Protein AF-X0QH64-F1 (afdb_monomer)

Structure (mmCIF, N/CA/C/O backbone):
data_AF-X0QH64-F1
#
_entry.id   AF-X0QH64-F1
#
loop_
_atom_site.group_PDB
_atom_site.id
_atom_site.type_symbol
_atom_site.label_atom_id
_atom_site.label_alt_id
_atom_site.label_comp_id
_atom_site.label_asym_id
_atom_site.label_entity_id
_atom_site.label_seq_id
_atom_site.pdbx_PDB_ins_code
_atom_site.Cartn_x
_atom_site.Cartn_y
_atom_site.Cartn_z
_atom_site.occupancy
_atom_site.B_iso_or_equiv
_atom_site.auth_seq_id
_atom_site.auth_comp_id
_atom_site.auth_asym_id
_atom_site.auth_atom_id
_atom_site.pdbx_PDB_model_num
ATOM 1 N N . MET A 1 1 ? -10.188 -1.367 6.036 1.00 96.38 1 MET A N 1
ATOM 2 C CA . MET A 1 1 ? -9.405 -0.887 4.879 1.00 96.38 1 MET A CA 1
ATOM 3 C C . MET A 1 1 ? -9.244 0.611 5.002 1.00 96.38 1 MET A C 1
ATOM 5 O O . MET A 1 1 ? -10.195 1.262 5.412 1.00 96.38 1 MET A O 1
ATOM 9 N N . PHE A 1 2 ? -8.067 1.129 4.673 1.00 96.62 2 PHE A N 1
ATOM 10 C CA . PHE A 1 2 ? -7.744 2.552 4.708 1.00 96.62 2 PHE A CA 1
ATOM 11 C C . PHE A 1 2 ? -7.210 3.011 3.348 1.00 96.62 2 PHE A C 1
ATOM 13 O O . PHE A 1 2 ? -6.339 2.348 2.789 1.00 96.62 2 PHE A O 1
ATOM 20 N N . ASP A 1 3 ? -7.682 4.151 2.854 1.00 94.94 3 ASP A N 1
ATOM 21 C CA . ASP A 1 3 ? -7.086 4.889 1.739 1.00 94.94 3 ASP A CA 1
ATOM 22 C C . ASP A 1 3 ? -7.105 6.397 2.036 1.00 94.94 3 ASP A C 1
ATOM 24 O O . ASP A 1 3 ? -7.969 6.887 2.765 1.00 94.94 3 ASP A O 1
ATOM 28 N N . SER A 1 4 ? -6.190 7.157 1.429 1.00 89.12 4 SER A N 1
ATOM 29 C CA . SER A 1 4 ? -6.174 8.625 1.544 1.00 89.12 4 SER A CA 1
ATOM 30 C C . SER A 1 4 ? -7.338 9.301 0.807 1.00 89.12 4 SER A C 1
ATOM 32 O O . SER A 1 4 ? -7.452 10.517 0.811 1.00 89.12 4 SER A O 1
ATOM 34 N N . GLY A 1 5 ? -8.162 8.532 0.096 1.00 89.56 5 GLY A N 1
ATOM 35 C CA . GLY A 1 5 ? -9.317 9.006 -0.647 1.00 89.56 5 GLY A CA 1
ATOM 36 C C . GLY A 1 5 ? -10.194 7.833 -1.083 1.00 89.56 5 GLY A C 1
ATOM 37 O O . GLY A 1 5 ? -10.452 6.906 -0.312 1.00 89.56 5 GLY A O 1
ATOM 38 N N . VAL A 1 6 ? -10.668 7.881 -2.329 1.00 88.50 6 VAL A N 1
ATOM 39 C CA . VAL A 1 6 ? -11.566 6.861 -2.903 1.00 88.50 6 VAL A CA 1
ATOM 40 C C . VAL A 1 6 ? -10.869 5.897 -3.871 1.00 88.50 6 VAL A C 1
ATOM 42 O O . VAL A 1 6 ? -11.496 4.956 -4.352 1.00 88.50 6 VAL A O 1
ATOM 45 N N . GLY A 1 7 ? -9.576 6.090 -4.159 1.00 84.88 7 GLY A N 1
ATOM 46 C CA . GLY A 1 7 ? -8.832 5.263 -5.120 1.00 84.88 7 GLY A CA 1
ATOM 47 C C . GLY A 1 7 ? -8.702 3.801 -4.676 1.00 84.88 7 GLY A C 1
ATOM 48 O O . GLY A 1 7 ? -8.728 2.881 -5.501 1.00 84.88 7 GLY A O 1
ATOM 49 N N . GLY A 1 8 ? -8.664 3.578 -3.361 1.00 89.19 8 GLY A N 1
ATOM 50 C CA . GLY A 1 8 ? -8.645 2.259 -2.734 1.00 89.19 8 GLY A CA 1
ATOM 51 C C . GLY A 1 8 ? -9.924 1.433 -2.922 1.00 89.19 8 GLY A C 1
ATOM 52 O O . GLY A 1 8 ? -9.915 0.242 -2.605 1.00 89.19 8 GLY A O 1
ATOM 53 N N . LEU A 1 9 ? -11.004 1.996 -3.485 1.00 93.44 9 LEU A N 1
ATOM 54 C CA . LEU A 1 9 ? -12.210 1.227 -3.820 1.00 93.44 9 LEU A CA 1
ATOM 55 C C . LEU A 1 9 ? -11.925 0.118 -4.840 1.00 93.44 9 LEU A C 1
ATOM 57 O O . LEU A 1 9 ? -12.530 -0.946 -4.765 1.00 93.44 9 LEU A O 1
ATOM 61 N N . SER A 1 10 ? -10.963 0.319 -5.744 1.00 92.25 10 SER A N 1
ATOM 62 C CA . SER A 1 10 ? -10.515 -0.726 -6.677 1.00 92.25 10 SER A CA 1
ATOM 63 C C . SER A 1 10 ? -9.960 -1.960 -5.946 1.00 92.25 10 SER A C 1
ATOM 65 O O . SER A 1 10 ? -10.311 -3.094 -6.275 1.00 92.25 10 SER A O 1
ATOM 67 N N . VAL A 1 11 ? -9.159 -1.741 -4.897 1.00 94.25 11 VAL A N 1
ATOM 68 C CA . VAL A 1 11 ? -8.629 -2.802 -4.026 1.00 94.25 11 VAL A CA 1
ATOM 69 C C . VAL A 1 11 ? -9.763 -3.474 -3.256 1.00 94.25 11 VAL A C 1
ATOM 71 O O . VAL A 1 11 ? -9.791 -4.698 -3.155 1.00 94.25 11 VAL A O 1
ATOM 74 N N . TYR A 1 12 ? -10.719 -2.692 -2.742 1.00 95.25 12 TYR A N 1
ATOM 75 C CA . TYR A 1 12 ? -11.894 -3.232 -2.055 1.00 95.25 12 TYR A CA 1
ATOM 76 C C . TYR A 1 12 ? -12.709 -4.153 -2.967 1.00 95.25 12 TYR A C 1
ATOM 78 O O . TYR A 1 12 ? -13.007 -5.271 -2.561 1.00 95.25 12 TYR A O 1
ATOM 86 N N . LEU A 1 13 ? -13.020 -3.726 -4.195 1.00 95.81 13 LEU A N 1
ATOM 87 C CA . LEU A 1 13 ? -13.791 -4.529 -5.147 1.00 95.81 13 LEU A CA 1
ATOM 88 C C . LEU A 1 13 ? -13.113 -5.873 -5.429 1.00 95.81 13 LEU A C 1
ATOM 90 O O . LEU A 1 13 ? -13.778 -6.906 -5.434 1.00 95.81 13 LEU A O 1
ATOM 94 N N . HIS A 1 14 ? -11.789 -5.876 -5.603 1.00 95.06 14 HIS A N 1
ATOM 95 C CA . HIS A 1 14 ? -11.041 -7.114 -5.802 1.00 95.06 14 HIS A CA 1
ATOM 96 C C . HIS A 1 14 ? -11.080 -8.016 -4.560 1.00 95.06 14 HIS A C 1
ATOM 98 O O . HIS A 1 14 ? -11.329 -9.215 -4.672 1.00 95.06 14 HIS A O 1
ATOM 104 N N . LEU A 1 15 ? -10.893 -7.450 -3.363 1.00 95.75 15 LEU A N 1
ATOM 105 C CA . LEU A 1 15 ? -10.972 -8.214 -2.118 1.00 95.75 15 LEU A CA 1
ATOM 106 C C . LEU A 1 15 ? -12.370 -8.786 -1.886 1.00 95.75 15 LEU A C 1
ATOM 108 O O . LEU A 1 15 ? -12.471 -9.951 -1.528 1.00 95.75 15 LEU A O 1
ATOM 112 N N . ALA A 1 16 ? -13.427 -8.010 -2.122 1.00 96.50 16 ALA A N 1
ATOM 113 C CA . ALA A 1 16 ? -14.809 -8.449 -1.944 1.00 96.50 16 ALA A CA 1
ATOM 114 C C . ALA A 1 16 ? -15.178 -9.605 -2.889 1.00 96.50 16 ALA A C 1
ATOM 116 O O . ALA A 1 16 ? -15.974 -10.464 -2.525 1.00 96.50 16 ALA A O 1
ATOM 117 N N . GLN A 1 17 ? -14.577 -9.665 -4.082 1.00 97.38 17 GLN A N 1
ATOM 118 C CA . GLN A 1 17 ? -14.729 -10.807 -4.988 1.00 97.38 17 GLN A CA 1
ATOM 119 C C . GLN A 1 17 ? -14.006 -12.061 -4.477 1.00 97.38 17 GLN A C 1
ATOM 121 O O . GLN A 1 17 ? -14.533 -13.162 -4.602 1.00 97.38 17 GLN A O 1
ATOM 126 N N . GLN A 1 18 ? -12.801 -11.908 -3.920 1.00 97.25 18 GLN A N 1
ATOM 127 C CA . GLN A 1 18 ? -11.985 -13.035 -3.447 1.00 97.25 18 GLN A CA 1
ATOM 128 C C . GLN A 1 18 ? -12.398 -13.538 -2.053 1.00 97.25 18 GLN A C 1
ATOM 130 O O . GLN A 1 18 ? -12.210 -14.709 -1.739 1.00 97.25 18 GLN A O 1
ATOM 135 N N . LEU A 1 19 ? -12.954 -12.662 -1.214 1.00 97.00 19 LEU A N 1
ATOM 136 C CA . LEU A 1 19 ? -13.344 -12.926 0.173 1.00 97.00 19 LEU A CA 1
ATOM 137 C C . LEU A 1 19 ? -14.790 -12.445 0.428 1.00 97.00 19 LEU A C 1
ATOM 139 O O . LEU A 1 19 ? -15.022 -11.567 1.263 1.00 97.00 19 LEU A O 1
ATOM 143 N N . PRO A 1 20 ? -15.788 -13.012 -0.273 1.00 97.06 20 PRO A N 1
ATOM 144 C CA . PRO A 1 20 ? -17.162 -12.497 -0.279 1.00 97.06 20 PRO A CA 1
ATOM 145 C C . PRO A 1 20 ? -17.886 -12.613 1.067 1.00 97.06 20 PRO A C 1
ATOM 147 O O . PRO A 1 20 ? -18.893 -11.947 1.287 1.00 97.06 20 PRO A O 1
ATOM 150 N N . THR A 1 21 ? -17.396 -13.458 1.974 1.00 97.44 21 THR A N 1
ATOM 151 C CA . THR A 1 21 ? -17.989 -13.675 3.301 1.00 97.44 21 THR A CA 1
ATOM 152 C C . THR A 1 21 ? -17.439 -12.733 4.372 1.00 97.44 21 THR A C 1
ATOM 154 O O . THR A 1 21 ? -17.893 -12.775 5.513 1.00 97.44 21 THR A O 1
ATOM 157 N N . GLU A 1 22 ? -16.437 -11.913 4.050 1.00 97.62 22 GLU A N 1
ATOM 158 C CA . GLU A 1 22 ? -15.836 -10.987 5.006 1.00 97.62 22 GLU A CA 1
ATOM 159 C C . GLU A 1 22 ? -16.644 -9.693 5.135 1.00 97.62 22 GLU A C 1
ATOM 161 O O . GLU A 1 22 ? -17.197 -9.162 4.172 1.00 97.62 22 GLU A O 1
ATOM 166 N N . ARG A 1 23 ? -16.670 -9.136 6.349 1.00 97.06 23 ARG A N 1
ATOM 167 C CA . ARG A 1 23 ? -17.239 -7.808 6.598 1.00 97.06 23 ARG A CA 1
ATOM 168 C C . ARG A 1 23 ? -16.160 -6.749 6.412 1.00 97.06 23 ARG A C 1
ATOM 170 O O . ARG A 1 23 ? -15.124 -6.789 7.075 1.00 97.06 23 ARG A O 1
ATOM 177 N N . TYR A 1 24 ? -16.446 -5.749 5.587 1.00 97.25 24 TYR A N 1
ATOM 178 C CA . TYR A 1 24 ? -15.519 -4.658 5.307 1.00 97.25 24 TYR A CA 1
ATOM 179 C C . TYR A 1 24 ? -15.921 -3.380 6.035 1.00 97.25 24 TYR A C 1
ATOM 181 O O . TYR A 1 24 ? -17.074 -2.962 6.005 1.00 97.25 24 TYR A O 1
ATOM 189 N N . VAL A 1 25 ? -14.932 -2.735 6.647 1.00 97.56 25 VAL A N 1
ATOM 190 C CA . VAL A 1 25 ? -15.012 -1.346 7.110 1.00 97.56 25 VAL A CA 1
ATOM 191 C C . VAL A 1 25 ? -14.021 -0.549 6.273 1.00 97.56 25 VAL A C 1
ATOM 193 O O . VAL A 1 25 ? -12.844 -0.919 6.211 1.00 97.56 25 VAL A O 1
ATOM 196 N N . TYR A 1 26 ? -14.477 0.508 5.606 1.00 96.56 26 TYR A N 1
ATOM 197 C CA . TYR A 1 26 ? -13.638 1.354 4.756 1.00 96.56 26 TYR A CA 1
ATOM 198 C 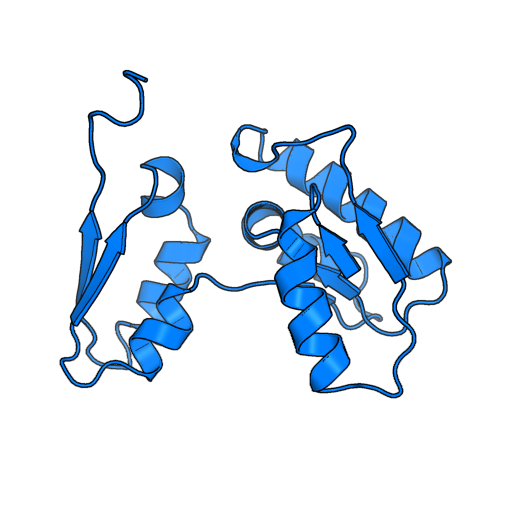C . TYR A 1 26 ? -13.496 2.743 5.377 1.00 96.56 26 TYR A C 1
ATOM 200 O O . TYR A 1 26 ? -14.492 3.394 5.674 1.00 96.56 26 TYR A O 1
ATOM 208 N N . TYR A 1 27 ? -12.256 3.188 5.557 1.00 96.62 27 TYR A N 1
ATOM 209 C CA . TYR A 1 27 ? -11.909 4.535 5.989 1.00 96.62 27 TYR A CA 1
ATOM 210 C C . TYR A 1 27 ? -11.271 5.278 4.814 1.00 96.62 27 TYR A C 1
ATOM 212 O O . TYR A 1 27 ? -10.214 4.869 4.328 1.00 96.62 27 TYR A O 1
ATOM 220 N N . ALA A 1 28 ? -11.908 6.364 4.382 1.00 95.19 28 ALA A N 1
ATOM 221 C CA . ALA A 1 28 ? -11.409 7.268 3.353 1.00 95.19 28 ALA A CA 1
ATOM 222 C C . ALA A 1 28 ? -11.008 8.596 4.006 1.00 95.19 28 ALA A C 1
ATOM 224 O O . ALA A 1 28 ? -11.886 9.305 4.497 1.00 95.19 28 ALA A O 1
ATOM 225 N N . ASP A 1 29 ? -9.723 8.964 4.002 1.00 92.62 29 ASP A N 1
ATOM 226 C CA . ASP A 1 29 ? -9.301 10.276 4.526 1.00 92.62 29 ASP A CA 1
ATOM 227 C C . ASP A 1 29 ? -9.446 11.400 3.489 1.00 92.62 29 ASP A C 1
ATOM 229 O O . ASP A 1 29 ? -8.485 12.058 3.087 1.00 92.62 29 ASP A O 1
ATOM 233 N N . THR A 1 30 ? -10.674 11.631 3.030 1.00 89.94 30 THR A N 1
ATOM 234 C CA . THR A 1 30 ? -10.944 12.641 1.997 1.00 89.94 30 THR A CA 1
ATOM 235 C C . THR A 1 30 ? -10.646 14.069 2.458 1.00 89.94 30 THR A C 1
ATOM 237 O O . THR A 1 30 ? -10.480 14.944 1.615 1.00 89.94 30 THR A O 1
ATOM 240 N N . LEU A 1 31 ? -10.554 14.313 3.772 1.00 89.94 31 LEU A N 1
ATOM 241 C CA . LEU A 1 31 ? -10.198 15.613 4.352 1.00 89.94 31 LEU A CA 1
ATOM 242 C C . LEU A 1 31 ? -8.731 15.982 4.102 1.00 89.94 31 LEU A C 1
ATOM 244 O O . LEU A 1 31 ? -8.404 17.164 4.040 1.00 89.94 31 LEU A O 1
ATOM 248 N N . ASN A 1 32 ? -7.853 14.987 3.947 1.00 86.69 32 ASN A N 1
ATOM 249 C CA . ASN A 1 32 ? -6.411 15.199 3.834 1.00 86.69 32 ASN A CA 1
ATOM 250 C C . ASN A 1 32 ? -5.830 14.820 2.460 1.00 86.69 32 ASN A C 1
ATOM 252 O O . ASN A 1 32 ? -4.609 14.862 2.276 1.00 86.69 32 ASN A O 1
ATOM 256 N N . VAL A 1 33 ? -6.666 14.485 1.476 1.00 84.06 33 VAL A N 1
ATOM 257 C CA . VAL A 1 33 ? -6.224 14.171 0.108 1.00 84.06 33 VAL A CA 1
ATOM 258 C C . VAL A 1 33 ? -5.601 15.408 -0.581 1.00 84.06 33 VAL A C 1
ATOM 260 O O . VAL A 1 33 ? -6.077 16.522 -0.362 1.00 84.06 33 VAL A O 1
ATOM 263 N N . PRO A 1 34 ? -4.578 15.258 -1.447 1.00 82.12 34 PRO A N 1
ATOM 264 C CA . PRO A 1 34 ? -3.804 14.053 -1.739 1.00 82.12 34 PRO A CA 1
ATOM 265 C C . PRO A 1 34 ? -2.620 13.855 -0.785 1.00 82.12 34 PRO A C 1
ATOM 267 O O . PRO A 1 34 ? -1.893 14.788 -0.457 1.00 82.12 34 PRO A O 1
ATOM 270 N N . TYR A 1 35 ? -2.345 12.600 -0.421 1.00 82.56 35 TYR A N 1
ATOM 271 C CA . TYR A 1 35 ? -1.171 12.267 0.397 1.00 82.56 35 TYR A CA 1
ATOM 272 C C . TYR A 1 35 ? 0.150 12.396 -0.361 1.00 82.56 35 TYR A C 1
ATOM 274 O O . TYR A 1 35 ? 1.176 12.649 0.254 1.00 82.56 35 TYR A O 1
ATOM 282 N N . GLY A 1 36 ? 0.151 12.240 -1.688 1.00 72.94 36 GLY A N 1
ATOM 283 C CA . GLY A 1 36 ? 1.383 12.198 -2.485 1.00 72.94 36 GLY A CA 1
ATOM 284 C C . GLY A 1 36 ? 2.269 13.448 -2.401 1.00 72.94 36 GLY A C 1
ATOM 285 O O . GLY A 1 36 ? 3.456 13.347 -2.690 1.00 72.94 36 GLY A O 1
ATOM 286 N N . ASN A 1 37 ? 1.713 14.590 -1.983 1.00 75.38 37 ASN A N 1
ATOM 287 C CA . ASN A 1 37 ? 2.427 15.866 -1.869 1.00 75.38 37 ASN A CA 1
ATOM 288 C C . ASN A 1 37 ? 2.737 16.260 -0.414 1.00 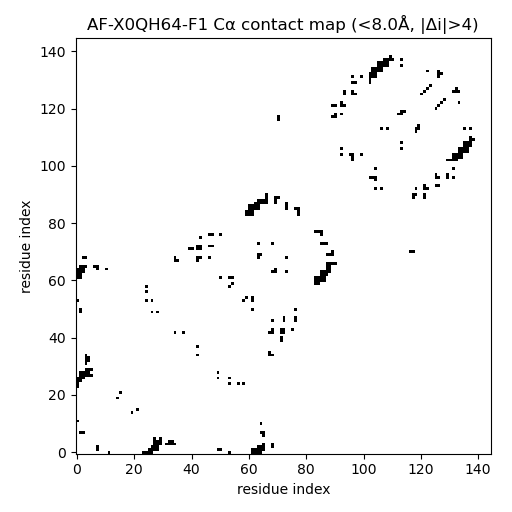75.38 37 ASN A C 1
ATOM 290 O O . ASN A 1 37 ? 3.225 17.363 -0.176 1.00 75.38 37 ASN A O 1
ATOM 294 N N . ARG A 1 38 ? 2.410 15.401 0.559 1.00 84.25 38 ARG A N 1
ATOM 295 C CA . ARG A 1 38 ? 2.620 15.667 1.987 1.00 84.25 38 ARG A CA 1
ATOM 296 C C . ARG A 1 38 ? 3.998 15.204 2.444 1.00 84.25 38 ARG A C 1
ATOM 298 O O . ARG A 1 38 ? 4.622 14.351 1.813 1.00 84.25 38 ARG A O 1
ATOM 305 N N . ASP A 1 39 ? 4.446 15.759 3.566 1.00 88.56 39 ASP A N 1
ATOM 306 C CA . ASP A 1 39 ? 5.645 15.273 4.239 1.00 88.56 39 ASP A CA 1
ATOM 307 C C . ASP A 1 39 ? 5.444 13.838 4.751 1.00 88.56 39 ASP A C 1
ATOM 309 O O . ASP A 1 39 ? 4.352 13.451 5.176 1.00 88.56 39 ASP A O 1
ATOM 313 N N . SER A 1 40 ? 6.519 13.051 4.728 1.00 86.75 40 SER A N 1
ATOM 314 C CA . SER A 1 40 ? 6.497 11.653 5.161 1.00 86.75 40 SER A CA 1
ATOM 315 C C . SER A 1 40 ? 6.006 11.462 6.604 1.00 86.75 40 SER A C 1
ATOM 317 O O . SER A 1 40 ? 5.251 10.522 6.855 1.00 86.75 40 SER A O 1
ATOM 319 N N . GLY A 1 41 ? 6.348 12.364 7.533 1.00 90.81 41 GLY A N 1
ATOM 320 C CA . GLY A 1 41 ? 5.898 12.297 8.925 1.00 90.81 41 GLY A CA 1
ATOM 321 C C . GLY A 1 41 ? 4.411 12.620 9.093 1.00 90.81 41 GLY A C 1
ATOM 322 O O . GLY A 1 41 ? 3.732 12.023 9.933 1.00 90.81 41 GLY A O 1
ATOM 323 N N . ASP A 1 42 ? 3.873 13.511 8.256 1.00 92.75 42 ASP A N 1
ATOM 324 C CA . ASP A 1 42 ? 2.437 13.807 8.223 1.00 92.75 42 ASP A CA 1
ATOM 325 C C . ASP A 1 42 ? 1.646 12.609 7.671 1.00 92.75 42 ASP A C 1
ATOM 327 O O . ASP A 1 42 ? 0.674 12.159 8.280 1.00 92.75 42 ASP A O 1
ATOM 331 N N . ILE A 1 43 ? 2.127 12.002 6.577 1.00 92.62 43 ILE A N 1
ATOM 332 C CA . ILE A 1 43 ? 1.554 10.764 6.024 1.00 92.62 43 ILE A CA 1
ATOM 333 C C . ILE A 1 43 ? 1.558 9.647 7.073 1.00 92.62 43 ILE A C 1
ATOM 335 O O . ILE A 1 43 ? 0.549 8.951 7.224 1.00 92.62 43 ILE A O 1
ATOM 339 N N . GLU A 1 44 ? 2.665 9.469 7.799 1.00 94.81 44 GLU A N 1
ATOM 340 C CA . GLU A 1 44 ? 2.768 8.480 8.873 1.00 94.81 44 GLU A CA 1
ATOM 341 C C . GLU A 1 44 ? 1.738 8.748 9.975 1.00 94.81 44 GLU A C 1
ATOM 343 O O . GLU A 1 44 ? 0.940 7.866 10.298 1.00 94.81 44 GLU A O 1
ATOM 348 N N . THR A 1 45 ? 1.677 9.981 10.479 1.00 97.00 45 THR A N 1
ATOM 349 C CA . THR A 1 45 ? 0.746 10.385 11.541 1.00 97.00 45 THR A CA 1
ATOM 350 C C . THR A 1 45 ? -0.710 10.137 11.149 1.00 97.00 45 THR A C 1
ATOM 352 O O . THR A 1 45 ? -1.472 9.538 11.913 1.00 97.00 45 THR A O 1
ATOM 355 N N . LEU A 1 46 ? -1.115 10.577 9.956 1.00 96.75 46 LEU A N 1
ATOM 356 C CA . LEU A 1 46 ? -2.482 10.392 9.475 1.00 96.75 46 LEU A CA 1
ATOM 357 C C . LEU A 1 46 ? -2.805 8.908 9.253 1.00 96.75 46 LEU A C 1
ATOM 359 O O . LEU A 1 46 ? -3.890 8.443 9.607 1.00 96.75 46 LEU A O 1
ATOM 363 N N . THR A 1 47 ? -1.850 8.137 8.728 1.00 96.56 47 THR A N 1
ATOM 364 C CA . THR A 1 47 ? -2.023 6.691 8.535 1.00 96.56 47 THR A CA 1
ATOM 365 C C . THR A 1 47 ? -2.203 5.970 9.869 1.00 96.56 47 THR A C 1
ATOM 367 O O . THR A 1 47 ? -3.108 5.147 9.996 1.00 96.56 47 THR A O 1
ATOM 370 N N . LEU A 1 48 ? -1.401 6.294 10.887 1.00 97.94 48 LEU A N 1
ATOM 371 C CA . LEU A 1 48 ? -1.517 5.684 12.213 1.00 97.94 48 LEU A CA 1
ATOM 372 C C . LEU A 1 48 ? -2.858 6.006 12.884 1.00 97.94 48 LEU A C 1
ATOM 374 O O . LEU A 1 48 ? -3.443 5.115 13.499 1.00 97.94 48 LEU A O 1
ATOM 378 N N . LYS A 1 49 ? -3.393 7.221 12.703 1.00 97.88 49 LYS A N 1
ATOM 379 C CA . LYS A 1 49 ? -4.750 7.578 13.161 1.00 97.88 49 LYS A CA 1
ATOM 380 C C . LYS A 1 49 ? -5.824 6.713 12.496 1.00 97.88 49 LYS A C 1
ATOM 382 O O . LYS A 1 49 ? -6.728 6.224 13.172 1.00 97.88 49 LYS A O 1
ATOM 387 N N . ALA A 1 50 ? -5.720 6.484 11.186 1.00 97.44 50 ALA A N 1
ATOM 388 C CA . ALA A 1 50 ? -6.663 5.628 10.467 1.00 97.44 50 ALA A CA 1
ATOM 389 C C . ALA A 1 50 ? -6.558 4.153 10.899 1.00 97.44 50 ALA A C 1
ATOM 391 O O . ALA A 1 50 ? -7.579 3.483 11.078 1.00 97.44 50 ALA A O 1
ATOM 392 N N . VAL A 1 51 ? -5.336 3.650 11.115 1.00 98.06 51 VAL A N 1
ATOM 393 C CA . VAL A 1 51 ? -5.079 2.299 11.647 1.00 98.06 51 VAL A CA 1
ATOM 394 C C . VAL A 1 51 ? -5.680 2.145 13.044 1.00 98.06 51 VAL A C 1
ATOM 396 O O . VAL A 1 51 ? -6.397 1.175 13.289 1.00 98.06 51 VAL A O 1
ATOM 399 N N . GLU A 1 52 ? -5.461 3.115 13.935 1.00 97.94 52 GLU A N 1
ATOM 400 C CA . GLU A 1 52 ? -6.039 3.121 15.281 1.00 97.94 52 GLU A CA 1
ATOM 401 C C . GLU A 1 52 ? -7.570 3.081 15.231 1.00 97.94 52 GLU A C 1
ATOM 403 O O . GLU A 1 52 ? -8.207 2.289 15.929 1.00 97.94 52 GLU A O 1
ATOM 408 N N .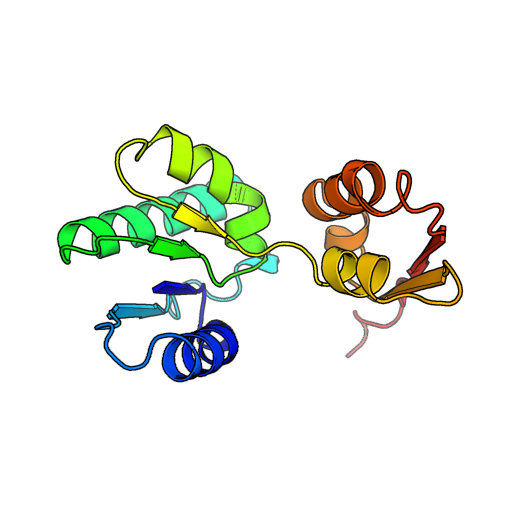 TRP A 1 53 ? -8.173 3.915 14.380 1.00 98.00 53 TRP A N 1
ATOM 409 C CA . TRP A 1 53 ? -9.621 3.965 14.227 1.00 98.00 53 TRP A CA 1
ATOM 410 C C . TRP A 1 53 ? -10.178 2.621 13.745 1.00 98.00 53 TRP A C 1
ATOM 412 O O . TRP A 1 53 ? -11.116 2.100 14.345 1.00 98.00 53 TRP A O 1
ATOM 422 N N . LEU A 1 54 ? -9.571 2.015 12.718 1.00 98.19 54 LEU A N 1
ATOM 423 C CA . LEU A 1 54 ? -9.978 0.705 12.196 1.00 98.19 54 LEU A CA 1
ATOM 424 C C . LEU A 1 54 ? -9.819 -0.411 13.231 1.00 98.19 54 LEU A C 1
ATOM 426 O O . LEU A 1 54 ? -10.689 -1.279 13.333 1.00 98.19 54 LEU A O 1
ATOM 430 N N . HIS A 1 55 ? -8.746 -0.378 14.020 1.00 97.25 55 HIS A N 1
ATOM 431 C CA . HIS A 1 55 ? -8.564 -1.301 15.134 1.00 97.25 55 HIS A CA 1
ATOM 432 C C . HIS A 1 55 ? -9.701 -1.165 16.158 1.00 97.25 55 HIS A C 1
ATOM 434 O O . HIS A 1 55 ? -10.310 -2.169 16.524 1.00 97.25 55 HIS A O 1
ATOM 440 N N . LYS A 1 56 ? -10.070 0.067 16.540 1.00 97.56 56 LYS A N 1
ATOM 441 C CA . LYS A 1 56 ? -11.203 0.335 17.448 1.00 97.56 56 LYS A CA 1
ATOM 442 C C . LYS A 1 56 ? -12.556 -0.124 16.888 1.00 97.56 56 LYS A C 1
ATOM 444 O O . LYS A 1 56 ? -13.444 -0.443 17.668 1.00 97.56 56 LYS A O 1
ATOM 449 N N . GLN A 1 57 ? -12.712 -0.228 15.564 1.00 98.00 57 GLN A N 1
ATOM 450 C CA . GLN A 1 57 ? -13.898 -0.836 14.932 1.00 98.00 57 GLN A CA 1
ATOM 451 C C . GLN A 1 57 ? -13.920 -2.380 14.994 1.00 98.00 57 GLN A C 1
ATOM 453 O O . GLN A 1 57 ? -14.830 -3.012 14.447 1.00 98.00 57 GLN A O 1
ATOM 458 N N . GLY A 1 58 ? -12.917 -3.006 15.620 1.00 96.88 58 GLY A N 1
ATOM 459 C CA . GLY A 1 58 ? -12.808 -4.459 15.750 1.00 96.88 58 GLY A CA 1
ATOM 460 C C . GLY A 1 58 ? -12.334 -5.154 14.473 1.00 96.88 58 GLY A C 1
ATOM 461 O O . GLY A 1 58 ? -12.719 -6.294 14.210 1.00 96.88 58 GLY A O 1
ATOM 462 N N . CYS A 1 59 ? -11.541 -4.479 13.633 1.00 97.81 59 CYS A N 1
ATOM 463 C CA . CYS A 1 59 ? -10.990 -5.102 12.430 1.00 97.81 59 CYS A CA 1
ATOM 464 C C . CYS A 1 59 ? -9.943 -6.164 12.798 1.00 97.81 59 CYS A C 1
ATOM 466 O O . CYS A 1 59 ? -8.903 -5.841 13.365 1.00 97.81 59 CYS A O 1
ATOM 468 N N . LYS A 1 60 ? -10.178 -7.418 12.391 1.00 97.00 60 LYS A N 1
ATOM 469 C CA . LYS A 1 60 ? -9.216 -8.525 12.564 1.00 97.00 60 LYS A CA 1
ATOM 470 C C . LYS A 1 60 ? -7.971 -8.418 11.670 1.00 97.00 60 LYS A C 1
ATOM 472 O O . LYS A 1 60 ? -6.983 -9.099 11.913 1.00 97.00 60 LYS A O 1
ATOM 477 N N . LEU A 1 61 ? -8.044 -7.611 10.610 1.00 97.81 61 LEU A N 1
ATOM 478 C CA . LEU A 1 61 ? -6.972 -7.348 9.650 1.00 97.81 61 LEU A CA 1
ATOM 479 C C . LEU A 1 61 ? -7.158 -5.944 9.071 1.00 97.81 61 LEU A C 1
ATOM 481 O O . LEU A 1 61 ? -8.286 -5.515 8.807 1.00 97.81 61 LEU A O 1
ATOM 485 N N . ILE A 1 62 ? -6.054 -5.238 8.839 1.00 98.38 62 ILE A N 1
ATOM 486 C CA . ILE A 1 62 ? -6.063 -3.888 8.273 1.00 98.38 62 ILE A CA 1
ATOM 487 C C . ILE A 1 62 ? -5.305 -3.893 6.943 1.00 98.38 62 ILE A C 1
ATOM 489 O O . ILE A 1 62 ? -4.143 -4.282 6.869 1.00 98.38 62 ILE A O 1
ATOM 493 N N . VAL A 1 63 ? -5.975 -3.429 5.887 1.00 97.94 63 VAL A N 1
ATOM 494 C CA . VAL A 1 63 ? -5.359 -3.177 4.576 1.00 97.94 63 VAL A CA 1
ATOM 495 C C . VAL A 1 63 ? -5.165 -1.676 4.398 1.00 97.94 63 VAL A C 1
ATOM 497 O O . VAL A 1 63 ? -6.151 -0.935 4.432 1.00 97.94 63 VAL A O 1
ATOM 500 N N . ILE A 1 64 ? -3.923 -1.248 4.183 1.00 96.88 64 ILE A N 1
ATOM 501 C CA . ILE A 1 64 ? -3.547 0.094 3.733 1.00 96.88 64 ILE A CA 1
ATOM 502 C C . ILE A 1 64 ? -3.542 0.064 2.198 1.00 96.88 64 ILE A C 1
ATOM 504 O O . ILE A 1 64 ? -2.619 -0.454 1.577 1.00 96.88 64 ILE A O 1
ATOM 508 N N . ALA A 1 65 ? -4.606 0.583 1.587 1.00 95.06 65 ALA A N 1
ATOM 509 C CA . ALA A 1 65 ? -4.841 0.596 0.142 1.00 95.06 65 ALA A CA 1
ATOM 510 C C . ALA A 1 65 ? -4.305 1.862 -0.561 1.00 95.06 65 ALA A C 1
ATOM 512 O O . ALA A 1 65 ? -4.434 1.986 -1.775 1.00 95.06 65 ALA A O 1
ATOM 513 N N . CYS A 1 66 ? -3.675 2.781 0.175 1.00 90.69 66 CYS A N 1
ATOM 514 C CA . CYS A 1 66 ? -2.971 3.931 -0.391 1.00 90.69 66 CYS A CA 1
ATOM 515 C C . CYS A 1 66 ? -1.493 3.587 -0.626 1.00 90.69 66 CYS A C 1
ATOM 517 O O . CYS A 1 66 ? -0.799 3.148 0.297 1.00 90.69 66 CYS A O 1
ATOM 519 N N . ASN A 1 67 ? -0.979 3.834 -1.835 1.00 87.25 67 ASN A N 1
ATOM 520 C CA . ASN A 1 67 ? 0.434 3.608 -2.162 1.00 87.25 67 ASN A CA 1
ATOM 521 C C . ASN A 1 67 ? 1.374 4.483 -1.319 1.00 87.25 67 ASN A C 1
ATOM 523 O O . ASN A 1 67 ? 2.353 3.973 -0.784 1.00 87.25 67 ASN A O 1
ATOM 527 N N . SER A 1 68 ? 1.070 5.777 -1.158 1.00 86.19 68 SER A N 1
ATOM 528 C CA . SER A 1 68 ? 1.888 6.691 -0.347 1.00 86.19 68 SER A CA 1
ATOM 529 C C . SER A 1 68 ? 1.890 6.284 1.127 1.00 86.19 68 SER A C 1
ATOM 531 O O . SER A 1 68 ? 2.953 6.188 1.729 1.00 86.19 68 SER A O 1
ATOM 533 N N . ALA A 1 69 ? 0.727 5.958 1.697 1.00 91.31 69 ALA A N 1
ATOM 534 C CA . ALA A 1 69 ? 0.655 5.463 3.072 1.00 91.31 69 ALA A CA 1
ATOM 535 C C . ALA A 1 69 ? 1.418 4.141 3.249 1.00 91.31 69 ALA A C 1
ATOM 537 O O . ALA A 1 69 ? 2.135 3.963 4.228 1.00 91.31 69 ALA A O 1
ATOM 538 N N . SER A 1 70 ? 1.320 3.226 2.278 1.00 91.25 70 SER A N 1
ATOM 539 C CA . SER A 1 70 ? 2.074 1.968 2.313 1.00 91.25 70 SER A CA 1
ATOM 540 C C . SER A 1 70 ? 3.584 2.206 2.238 1.00 91.25 70 SER A C 1
ATOM 542 O O . SER A 1 70 ? 4.335 1.530 2.931 1.00 91.25 70 SER A O 1
ATOM 544 N N . ALA A 1 71 ? 4.025 3.181 1.439 1.00 85.69 71 ALA A N 1
ATOM 545 C CA . ALA A 1 71 ? 5.436 3.521 1.281 1.00 85.69 71 ALA A CA 1
ATOM 546 C C . ALA A 1 71 ? 6.059 4.134 2.537 1.00 85.69 71 ALA A C 1
ATOM 548 O O . ALA A 1 71 ? 7.208 3.834 2.841 1.00 85.69 71 ALA A O 1
ATOM 549 N N . TYR A 1 72 ? 5.322 5.000 3.236 1.00 88.56 72 TYR A N 1
ATOM 550 C CA . TYR A 1 72 ? 5.888 5.805 4.321 1.00 88.56 72 TYR A CA 1
ATOM 551 C C . TYR A 1 72 ? 5.506 5.331 5.723 1.00 88.56 72 TYR A C 1
ATOM 553 O O . TYR A 1 72 ? 6.222 5.643 6.662 1.00 88.56 72 TYR A O 1
ATOM 561 N N . ALA A 1 73 ? 4.415 4.577 5.885 1.00 93.12 73 ALA A N 1
ATOM 562 C CA . ALA A 1 73 ? 3.852 4.299 7.207 1.00 93.12 73 ALA A CA 1
ATOM 563 C C . ALA A 1 73 ? 3.638 2.811 7.519 1.00 93.12 73 ALA A C 1
ATOM 565 O O . ALA A 1 73 ? 3.350 2.477 8.667 1.00 93.12 73 ALA A O 1
ATOM 566 N N . LEU A 1 74 ? 3.756 1.899 6.542 1.00 93.69 74 LEU A N 1
ATOM 567 C CA . LEU A 1 74 ? 3.432 0.478 6.743 1.00 93.69 74 LEU A CA 1
ATOM 568 C C . LEU A 1 74 ? 4.283 -0.174 7.840 1.00 93.69 74 LEU A C 1
ATOM 570 O O . LEU A 1 74 ? 3.744 -0.858 8.712 1.00 93.69 74 LEU A O 1
ATOM 574 N N . ASP A 1 75 ? 5.598 0.040 7.811 1.00 93.31 75 ASP A N 1
ATOM 575 C CA . ASP A 1 75 ? 6.511 -0.579 8.776 1.00 93.31 75 ASP A CA 1
ATOM 576 C C . ASP A 1 75 ? 6.337 0.007 10.177 1.00 93.31 75 ASP A C 1
ATOM 578 O O . ASP A 1 75 ? 6.352 -0.727 11.167 1.00 93.31 75 ASP A O 1
ATOM 582 N N . THR A 1 76 ? 6.096 1.315 10.286 1.00 96.12 76 THR A N 1
ATOM 583 C CA . THR A 1 76 ? 5.749 1.940 11.567 1.00 96.12 76 THR A CA 1
ATOM 584 C C . THR A 1 76 ? 4.412 1.421 12.089 1.00 96.12 76 THR A C 1
ATOM 586 O O . THR A 1 76 ? 4.339 1.012 13.245 1.00 96.12 76 THR A O 1
ATOM 589 N N . ALA A 1 77 ? 3.383 1.314 11.245 1.00 97.31 77 ALA A N 1
ATOM 590 C CA . ALA A 1 77 ? 2.087 0.765 11.638 1.00 97.31 77 ALA A CA 1
ATOM 591 C C . ALA A 1 77 ? 2.207 -0.676 12.162 1.00 97.31 77 ALA A C 1
ATOM 593 O O . ALA A 1 77 ? 1.634 -0.998 13.201 1.00 97.31 77 ALA A O 1
ATOM 594 N N . ARG A 1 78 ? 3.011 -1.525 11.509 1.00 97.62 78 ARG A N 1
ATOM 595 C CA . ARG A 1 78 ? 3.295 -2.893 11.976 1.00 97.62 78 ARG A CA 1
ATOM 596 C C . ARG A 1 78 ? 4.017 -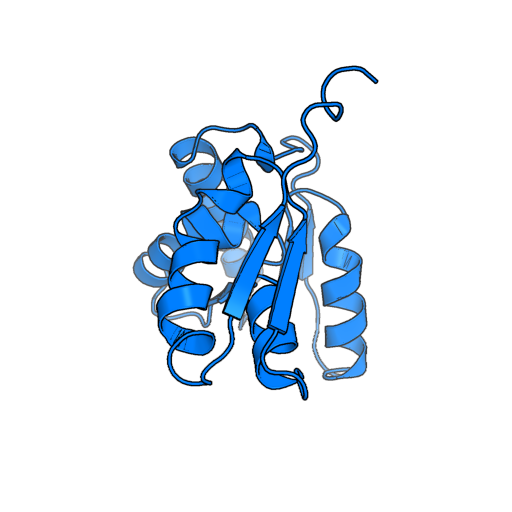2.928 13.319 1.00 97.62 78 ARG A C 1
ATOM 598 O O . ARG A 1 78 ? 3.688 -3.765 14.152 1.00 97.62 78 ARG A O 1
ATOM 605 N N . ARG A 1 79 ? 4.976 -2.024 13.546 1.00 97.56 79 ARG A N 1
ATOM 606 C CA . ARG A 1 79 ? 5.682 -1.911 14.834 1.00 97.56 79 ARG A CA 1
ATOM 607 C C . ARG A 1 79 ? 4.766 -1.427 15.957 1.00 97.56 79 ARG A C 1
ATOM 609 O O . ARG A 1 79 ? 4.871 -1.933 17.068 1.00 97.56 79 ARG A O 1
ATOM 616 N N . CYS A 1 80 ? 3.875 -0.476 15.679 1.00 97.50 80 CYS A N 1
ATOM 617 C CA . CYS A 1 80 ? 2.934 0.060 16.666 1.00 97.50 80 CYS A CA 1
ATOM 618 C C . CYS A 1 80 ? 1.790 -0.912 16.996 1.00 97.50 80 CYS A C 1
ATOM 620 O O . CYS A 1 80 ? 1.280 -0.890 18.112 1.00 97.50 80 CYS A O 1
ATOM 622 N N . TYR A 1 81 ? 1.395 -1.768 16.048 1.00 96.75 81 TYR A N 1
ATOM 623 C CA . TYR A 1 81 ? 0.276 -2.705 16.194 1.00 96.75 81 TYR A CA 1
ATOM 624 C C . TYR A 1 81 ? 0.689 -4.151 15.853 1.00 96.75 81 TYR A C 1
ATOM 626 O O . TYR A 1 81 ? 0.116 -4.758 14.946 1.00 96.75 81 TYR A O 1
ATOM 634 N N . PRO A 1 82 ? 1.652 -4.748 16.581 1.00 96.50 82 PRO A N 1
ATOM 635 C CA . PRO A 1 82 ? 2.235 -6.045 16.220 1.00 96.50 82 PRO A CA 1
ATOM 636 C C . PRO A 1 82 ? 1.252 -7.220 16.339 1.00 96.50 82 PRO A C 1
ATOM 638 O O . PRO A 1 82 ? 1.480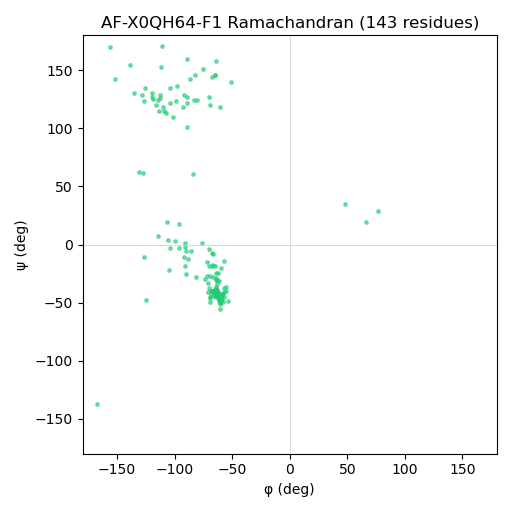 -8.281 15.766 1.00 96.50 82 PRO A O 1
ATOM 641 N N . HIS A 1 83 ? 0.152 -7.043 17.075 1.00 95.25 83 HIS A N 1
ATOM 642 C CA . HIS A 1 83 ? -0.863 -8.076 17.300 1.00 95.25 83 HIS A CA 1
ATOM 643 C C . HIS A 1 83 ? -1.933 -8.142 16.200 1.00 95.25 83 HIS A C 1
ATOM 645 O O . HIS A 1 83 ? -2.782 -9.030 16.233 1.00 95.25 83 HIS A O 1
ATOM 651 N N . ILE A 1 84 ? -1.913 -7.215 15.236 1.00 95.75 84 ILE A N 1
ATOM 652 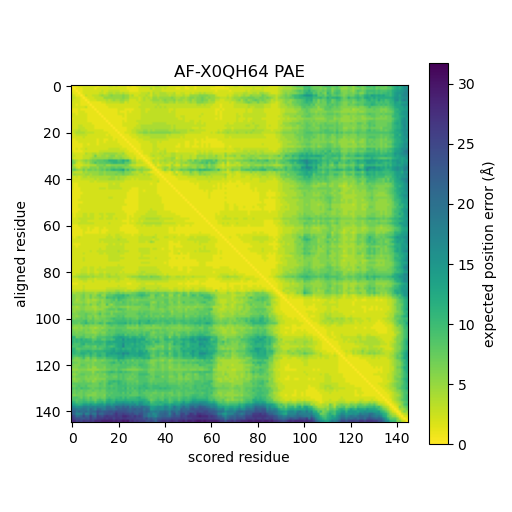C CA . ILE A 1 84 ? -2.909 -7.126 14.167 1.00 95.75 84 ILE A CA 1
ATOM 653 C C . ILE A 1 84 ? -2.191 -7.283 12.825 1.00 95.75 84 ILE A C 1
ATOM 655 O O . ILE A 1 84 ? -1.256 -6.533 12.540 1.00 95.75 84 ILE A O 1
ATOM 659 N N . PRO A 1 85 ? -2.626 -8.203 11.950 1.00 97.75 85 PRO A N 1
ATOM 660 C CA . PRO A 1 85 ? -2.109 -8.271 10.593 1.00 97.75 85 PRO A CA 1
ATOM 661 C C . PRO A 1 85 ? -2.375 -6.963 9.833 1.00 97.75 85 PRO A C 1
ATOM 663 O O . PRO A 1 85 ? -3.528 -6.584 9.604 1.00 97.75 85 PRO A O 1
ATOM 666 N N . ILE A 1 86 ? -1.299 -6.289 9.417 1.00 98.06 86 ILE A N 1
ATOM 667 C CA . ILE A 1 86 ? -1.358 -5.085 8.582 1.00 98.06 86 ILE A CA 1
ATOM 668 C C . ILE A 1 86 ? -0.687 -5.366 7.237 1.00 98.06 86 ILE A C 1
ATOM 670 O O . ILE A 1 86 ? 0.505 -5.694 7.151 1.00 98.06 86 ILE A O 1
ATOM 674 N N . VAL A 1 87 ? -1.471 -5.220 6.172 1.00 96.06 87 VAL A N 1
ATOM 675 C CA . VAL A 1 87 ? -1.051 -5.416 4.783 1.00 96.06 87 VAL A CA 1
ATOM 676 C C . VAL A 1 87 ? -1.083 -4.069 4.075 1.00 96.06 87 VAL A C 1
ATOM 678 O O . VAL A 1 87 ? -2.086 -3.366 4.133 1.00 96.06 87 VAL A O 1
ATOM 681 N N . GLY A 1 88 ? 0.007 -3.707 3.408 1.00 93.44 88 GLY A N 1
ATOM 682 C CA . GLY A 1 88 ? 0.058 -2.539 2.532 1.00 93.44 88 GLY A CA 1
ATOM 683 C C . GLY A 1 88 ? 0.194 -2.945 1.074 1.00 93.44 88 GLY A C 1
ATOM 684 O O . GLY A 1 88 ? 0.440 -4.112 0.753 1.00 93.44 88 GLY A O 1
ATOM 685 N N . LEU A 1 89 ? 0.055 -1.964 0.192 1.00 89.50 89 LEU A N 1
ATOM 686 C CA . LEU A 1 89 ? 0.354 -2.138 -1.217 1.00 89.50 89 LEU A CA 1
ATOM 687 C C . LEU A 1 89 ? 1.862 -2.154 -1.462 1.00 89.50 89 LEU A C 1
ATOM 689 O O . LEU A 1 89 ? 2.654 -1.521 -0.765 1.00 89.50 89 LEU A O 1
ATOM 693 N N . VAL A 1 90 ? 2.237 -2.867 -2.514 1.00 81.94 90 VAL A N 1
ATOM 694 C CA . VAL A 1 90 ? 3.566 -2.814 -3.116 1.00 81.94 90 VAL A CA 1
ATOM 695 C C . VAL A 1 90 ? 3.443 -2.174 -4.498 1.00 81.94 90 VAL A C 1
ATOM 697 O O . VAL A 1 90 ? 2.389 -2.299 -5.127 1.00 81.94 90 VAL A O 1
ATOM 700 N N . PRO A 1 91 ? 4.497 -1.516 -5.009 1.00 82.50 91 PRO A N 1
ATOM 701 C CA . PRO A 1 91 ? 4.493 -0.968 -6.355 1.00 82.50 91 PRO A CA 1
ATOM 702 C C . PRO A 1 91 ? 4.066 -2.017 -7.384 1.00 82.50 91 PRO A C 1
ATOM 704 O O . PRO A 1 91 ? 4.533 -3.159 -7.343 1.00 82.50 91 PRO A O 1
ATOM 707 N N . ALA A 1 92 ? 3.263 -1.595 -8.366 1.00 85.75 92 ALA A N 1
ATOM 708 C CA . ALA A 1 92 ? 2.836 -2.431 -9.494 1.00 85.75 92 ALA A CA 1
ATOM 709 C C . ALA A 1 92 ? 4.017 -3.019 -10.297 1.00 85.75 92 ALA A C 1
ATOM 711 O O . ALA A 1 92 ? 3.853 -3.980 -11.045 1.00 85.75 92 ALA A O 1
ATOM 712 N N . LEU A 1 93 ? 5.230 -2.498 -10.088 1.00 91.00 93 LEU A N 1
ATOM 713 C CA . LEU A 1 93 ? 6.461 -3.085 -10.597 1.00 91.00 93 LEU A CA 1
ATOM 714 C C . LEU A 1 93 ? 6.636 -4.553 -10.176 1.00 91.00 93 LEU A C 1
ATOM 716 O O . LEU A 1 93 ? 7.070 -5.351 -10.996 1.00 91.00 93 LEU A O 1
ATOM 720 N N . LYS A 1 94 ? 6.298 -4.940 -8.938 1.00 90.56 94 LYS A N 1
ATOM 721 C CA . LYS A 1 94 ? 6.498 -6.326 -8.479 1.00 90.56 94 LYS A CA 1
ATOM 722 C C . LYS A 1 94 ? 5.715 -7.336 -9.330 1.00 90.56 94 LYS A C 1
ATOM 724 O O . LYS A 1 94 ? 6.348 -8.247 -9.860 1.00 90.56 94 LYS A O 1
ATOM 729 N N . PRO A 1 95 ? 4.382 -7.216 -9.498 1.00 90.81 95 PRO A N 1
ATOM 730 C CA . PRO A 1 95 ? 3.658 -8.135 -10.370 1.00 90.81 95 PRO A CA 1
ATOM 731 C C . PRO A 1 95 ? 4.111 -8.028 -11.833 1.00 90.81 95 PRO A C 1
ATOM 733 O O . PRO A 1 95 ? 4.190 -9.054 -12.499 1.00 90.81 95 PRO A O 1
ATOM 736 N N . ALA A 1 96 ? 4.486 -6.838 -12.320 1.00 93.19 96 ALA A N 1
ATOM 737 C CA . ALA A 1 96 ? 5.009 -6.684 -13.679 1.00 93.19 96 ALA A CA 1
ATOM 738 C C . ALA A 1 96 ? 6.327 -7.449 -13.900 1.00 93.19 96 ALA A C 1
ATOM 740 O O . ALA A 1 96 ? 6.488 -8.092 -14.932 1.00 93.19 96 ALA A O 1
ATOM 741 N N . VAL A 1 97 ? 7.242 -7.427 -12.925 1.00 95.00 97 VAL A N 1
ATOM 742 C CA . VAL A 1 97 ? 8.482 -8.221 -12.937 1.00 95.00 97 VAL A CA 1
ATOM 743 C C . VAL A 1 97 ? 8.157 -9.712 -12.987 1.00 95.00 97 VAL A C 1
ATOM 745 O O . VAL A 1 97 ? 8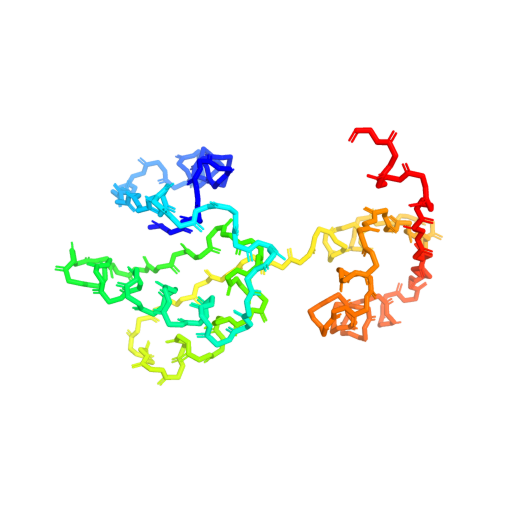.661 -10.411 -13.857 1.00 95.00 97 VAL A O 1
ATOM 748 N N . LEU A 1 98 ? 7.283 -10.191 -12.097 1.00 92.81 98 LEU A N 1
ATOM 749 C CA . LEU A 1 98 ? 6.948 -11.618 -11.999 1.00 92.81 98 LEU A CA 1
ATOM 750 C C . LEU A 1 98 ? 6.206 -12.152 -13.234 1.00 92.81 98 LEU A C 1
ATOM 752 O O . LEU A 1 98 ? 6.299 -13.336 -13.540 1.00 92.81 98 LEU A O 1
ATOM 756 N N . ALA A 1 99 ? 5.466 -11.293 -13.936 1.00 94.31 99 ALA A N 1
ATOM 757 C CA . ALA A 1 99 ? 4.738 -11.654 -15.148 1.00 94.31 99 ALA A CA 1
ATOM 758 C C . ALA A 1 99 ? 5.547 -11.435 -16.443 1.00 94.31 99 ALA A C 1
ATOM 760 O O . ALA A 1 99 ? 5.100 -11.850 -17.517 1.00 94.31 99 ALA A O 1
ATOM 761 N N . SER A 1 100 ? 6.700 -10.756 -16.380 1.00 95.44 100 SER A N 1
ATOM 762 C CA . SER A 1 100 ? 7.459 -10.381 -17.575 1.00 95.44 100 SER A CA 1
ATOM 763 C C . SER A 1 100 ? 8.089 -11.600 -18.241 1.00 95.44 100 SER A C 1
ATOM 765 O O . SER A 1 100 ? 8.838 -12.352 -17.627 1.00 95.44 100 SER A O 1
ATOM 767 N N . LYS A 1 101 ? 7.827 -11.762 -19.542 1.00 94.81 101 LYS A N 1
ATOM 768 C CA . LYS A 1 101 ? 8.468 -12.790 -20.379 1.00 94.81 101 LYS A CA 1
ATOM 769 C C . LYS A 1 101 ? 9.755 -12.296 -21.039 1.00 94.81 101 LYS A C 1
ATOM 771 O O . LYS A 1 101 ? 10.608 -13.101 -21.387 1.00 94.81 101 LYS A O 1
ATOM 776 N N . SER A 1 102 ? 9.880 -10.984 -21.241 1.00 95.88 102 SER A N 1
ATOM 777 C CA . SER A 1 102 ? 11.038 -10.365 -21.895 1.00 95.88 102 SER A CA 1
ATOM 778 C C . SER A 1 102 ? 12.155 -10.011 -20.917 1.00 95.88 102 SER A C 1
ATOM 780 O O . SER A 1 102 ? 13.236 -9.629 -21.357 1.00 95.88 102 SER A O 1
ATOM 782 N N . GLY A 1 103 ? 11.888 -10.047 -19.607 1.00 95.44 103 GLY A N 1
ATOM 783 C CA . GLY A 1 103 ? 12.810 -9.540 -18.594 1.00 95.44 103 GLY A CA 1
ATOM 784 C C . GLY A 1 103 ? 13.004 -8.022 -18.665 1.00 95.44 103 GLY A C 1
ATOM 785 O O . GLY A 1 103 ? 13.987 -7.517 -18.142 1.00 95.44 103 GLY A O 1
ATOM 786 N N . HIS A 1 104 ? 12.099 -7.278 -19.309 1.00 96.88 104 HIS A N 1
ATOM 787 C CA . HIS A 1 104 ? 12.170 -5.818 -19.403 1.00 96.88 104 HIS A CA 1
ATOM 788 C C . HIS A 1 104 ? 10.847 -5.193 -18.959 1.00 96.88 104 HIS A C 1
ATOM 790 O O . HIS A 1 104 ? 9.782 -5.579 -19.442 1.00 96.88 104 HIS A O 1
ATOM 796 N N . VAL A 1 105 ? 10.908 -4.225 -18.040 1.00 96.56 105 VAL A N 1
ATOM 797 C CA . VAL A 1 105 ? 9.735 -3.503 -17.525 1.00 96.56 105 VAL A CA 1
ATOM 798 C C . VAL A 1 105 ? 10.032 -2.007 -17.466 1.00 96.56 105 VAL A C 1
ATOM 800 O O . VAL A 1 105 ? 11.045 -1.592 -16.907 1.00 96.56 105 VAL A O 1
ATOM 803 N N . ALA A 1 106 ? 9.131 -1.183 -18.003 1.00 94.38 106 ALA A N 1
ATOM 804 C CA . ALA A 1 106 ? 9.205 0.269 -17.880 1.00 94.38 106 ALA A CA 1
ATOM 805 C C . ALA A 1 106 ? 8.299 0.769 -16.745 1.00 94.38 106 ALA A C 1
ATOM 807 O O . ALA A 1 106 ? 7.155 0.336 -16.617 1.00 94.38 106 ALA A O 1
ATOM 808 N N . VAL A 1 107 ? 8.803 1.703 -15.938 1.00 92.19 107 VAL A N 1
ATOM 809 C CA . VAL A 1 107 ? 8.035 2.398 -14.898 1.00 92.19 107 VAL A CA 1
ATOM 810 C C . VAL A 1 107 ? 7.909 3.859 -15.290 1.00 92.19 107 VAL A C 1
ATOM 812 O O . VAL A 1 107 ? 8.908 4.576 -15.327 1.00 92.19 107 VAL A O 1
ATOM 815 N N . LEU A 1 108 ? 6.676 4.287 -15.556 1.00 89.94 108 LEU A N 1
ATOM 816 C CA . LEU A 1 108 ? 6.325 5.675 -15.823 1.00 89.94 108 LEU A CA 1
ATOM 817 C C . LEU A 1 108 ? 5.719 6.253 -14.549 1.00 89.94 108 LEU A C 1
ATOM 819 O O . LEU A 1 108 ? 4.633 5.851 -14.135 1.00 89.94 108 LEU A O 1
ATOM 823 N N . ALA A 1 109 ? 6.444 7.152 -13.895 1.00 82.00 109 ALA A N 1
ATOM 824 C CA . ALA A 1 109 ? 5.992 7.764 -12.654 1.00 82.00 109 ALA A CA 1
ATOM 825 C C . ALA A 1 109 ? 6.664 9.120 -12.441 1.00 82.00 109 ALA A C 1
ATOM 827 O O . ALA A 1 109 ? 7.616 9.476 -13.136 1.00 82.00 109 ALA A O 1
ATOM 828 N N . THR A 1 110 ? 6.184 9.877 -11.455 1.00 74.56 110 THR A N 1
ATOM 829 C CA . THR A 1 110 ? 6.790 11.159 -11.086 1.00 74.56 110 THR A CA 1
ATOM 830 C C . THR A 1 110 ? 8.215 10.958 -10.566 1.00 74.56 110 THR A C 1
ATOM 832 O O . THR A 1 110 ? 8.575 9.890 -10.059 1.00 74.56 110 THR A O 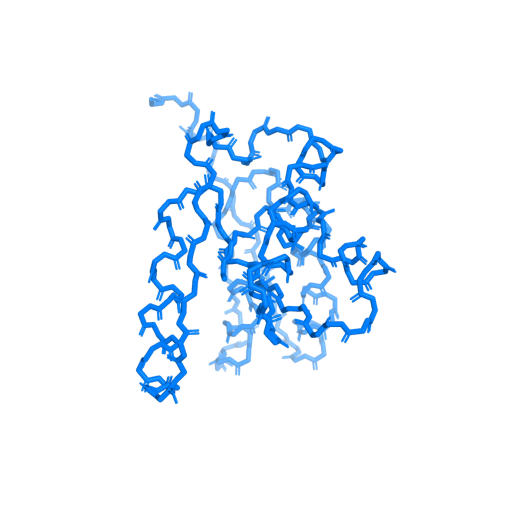1
ATOM 835 N N . LYS A 1 111 ? 9.038 12.011 -10.628 1.00 74.69 111 LYS A N 1
ATOM 836 C CA . LYS A 1 111 ? 10.423 11.975 -10.133 1.00 74.69 111 LYS A CA 1
ATOM 837 C C . LYS A 1 111 ? 10.513 11.536 -8.664 1.00 74.69 111 LYS A C 1
ATOM 839 O O . LYS A 1 111 ? 11.433 10.803 -8.308 1.00 74.69 111 LYS A O 1
ATOM 844 N N . ALA A 1 112 ? 9.544 11.939 -7.837 1.00 71.00 112 ALA A N 1
ATOM 845 C CA . ALA A 1 112 ? 9.449 11.528 -6.438 1.00 71.00 112 ALA A CA 1
ATOM 846 C C . ALA A 1 112 ? 9.275 10.006 -6.303 1.00 71.00 112 ALA A C 1
ATOM 848 O O . ALA A 1 112 ? 10.034 9.363 -5.585 1.00 71.00 112 ALA A O 1
ATOM 849 N N . THR A 1 113 ? 8.349 9.406 -7.058 1.00 75.69 113 THR A N 1
ATOM 850 C CA . THR A 1 113 ? 8.139 7.951 -7.048 1.00 75.69 113 THR A CA 1
ATOM 851 C C . THR A 1 113 ? 9.342 7.190 -7.601 1.00 75.69 113 THR A C 1
ATOM 853 O O . THR A 1 113 ? 9.743 6.181 -7.024 1.00 75.69 113 THR A O 1
ATOM 856 N N . LEU A 1 114 ? 9.955 7.670 -8.689 1.00 82.88 114 LEU A N 1
ATOM 857 C CA . LEU A 1 114 ? 11.105 7.001 -9.308 1.00 82.88 114 LEU A CA 1
ATOM 858 C C . LEU A 1 114 ? 12.337 6.951 -8.399 1.00 82.88 114 LEU A C 1
ATOM 860 O O . LEU A 1 114 ? 13.134 6.014 -8.504 1.00 82.88 114 LEU A O 1
ATOM 864 N N . ASN A 1 115 ? 12.483 7.934 -7.514 1.00 77.88 115 ASN A N 1
ATOM 865 C CA . ASN A 1 115 ? 13.563 8.000 -6.532 1.00 77.88 115 ASN A CA 1
ATOM 866 C C . ASN A 1 115 ? 13.159 7.450 -5.154 1.00 77.88 115 ASN A C 1
ATOM 868 O O . ASN A 1 115 ? 14.002 7.382 -4.264 1.00 77.88 115 ASN A O 1
ATOM 872 N N . GLY A 1 116 ? 11.898 7.048 -4.977 1.00 77.06 116 GLY A N 1
ATOM 873 C CA . GLY A 1 116 ? 11.373 6.554 -3.711 1.00 77.06 116 GLY A CA 1
ATOM 874 C C . GLY A 1 116 ? 11.984 5.214 -3.297 1.00 77.06 116 GLY A C 1
ATOM 875 O O . GLY A 1 116 ? 12.226 4.337 -4.132 1.00 77.06 116 GLY A O 1
ATOM 876 N N . THR A 1 117 ? 12.188 5.048 -1.989 1.00 80.88 117 THR A N 1
ATOM 877 C CA . THR A 1 117 ? 12.712 3.823 -1.360 1.00 80.88 117 THR A CA 1
ATOM 878 C C . THR A 1 117 ? 11.902 2.599 -1.764 1.00 80.88 117 THR A C 1
ATOM 880 O O . THR A 1 117 ? 12.469 1.658 -2.305 1.00 80.88 117 THR A O 1
ATOM 883 N N . LEU A 1 118 ? 10.571 2.671 -1.676 1.00 81.00 118 LEU A N 1
ATOM 884 C CA . LEU A 1 118 ? 9.687 1.550 -1.992 1.00 81.00 118 LEU A CA 1
ATOM 885 C C . LEU A 1 118 ? 9.873 1.003 -3.423 1.00 81.00 118 LEU A C 1
ATOM 887 O O . LEU A 1 118 ? 9.860 -0.210 -3.633 1.00 81.00 118 LEU A O 1
ATOM 891 N N . LEU A 1 119 ? 10.060 1.871 -4.429 1.00 88.00 119 LEU A N 1
ATOM 892 C CA . LEU A 1 119 ? 10.317 1.414 -5.800 1.00 88.00 119 LEU A CA 1
ATOM 893 C C . LEU A 1 119 ? 11.696 0.754 -5.908 1.00 88.00 119 LEU A C 1
ATOM 895 O O . LEU A 1 119 ? 11.833 -0.284 -6.557 1.00 88.00 119 LEU A O 1
ATOM 899 N N . ASN A 1 120 ? 12.709 1.344 -5.272 1.00 89.00 120 ASN A N 1
ATOM 900 C CA . ASN A 1 120 ? 14.062 0.796 -5.253 1.00 89.00 120 ASN A CA 1
ATOM 901 C C . ASN A 1 120 ? 14.116 -0.561 -4.540 1.00 89.00 120 ASN A C 1
ATOM 903 O O . ASN A 1 120 ? 14.769 -1.472 -5.046 1.00 89.00 120 ASN A O 1
ATOM 907 N N . ASP A 1 121 ? 13.368 -0.738 -3.453 1.00 89.25 121 ASP A N 1
ATOM 908 C CA . ASP A 1 121 ? 13.274 -2.005 -2.730 1.00 89.25 121 ASP A CA 1
ATOM 909 C C . ASP A 1 121 ? 12.667 -3.097 -3.608 1.00 89.25 121 ASP A C 1
ATOM 911 O O . ASP A 1 121 ? 13.156 -4.226 -3.620 1.00 89.25 121 ASP A O 1
ATOM 915 N N . VAL A 1 122 ? 11.647 -2.774 -4.412 1.00 90.25 122 VAL A N 1
ATOM 916 C CA . VAL A 1 122 ? 11.109 -3.740 -5.380 1.00 90.25 122 VAL A CA 1
ATOM 917 C C . VAL A 1 122 ? 12.137 -4.090 -6.455 1.00 90.25 122 VAL A C 1
ATOM 919 O O . VAL A 1 122 ? 12.272 -5.259 -6.817 1.00 90.25 122 VAL A O 1
ATOM 922 N N . ILE A 1 123 ? 12.891 -3.110 -6.957 1.00 93.88 123 ILE A N 1
ATOM 923 C CA . ILE A 1 123 ? 13.948 -3.364 -7.946 1.00 93.88 123 ILE A CA 1
ATOM 924 C C . ILE A 1 123 ? 15.013 -4.300 -7.361 1.00 93.88 123 ILE A C 1
ATOM 926 O O . ILE A 1 123 ? 15.398 -5.275 -8.005 1.00 93.88 123 ILE A O 1
ATOM 930 N N . VAL A 1 124 ? 15.477 -4.030 -6.141 1.00 94.50 124 VAL A N 1
ATOM 931 C CA . VAL A 1 124 ? 16.535 -4.810 -5.489 1.00 94.50 124 VAL A CA 1
ATOM 932 C C . VAL A 1 124 ? 16.058 -6.212 -5.125 1.00 94.50 124 VAL A C 1
ATOM 934 O O . VAL A 1 124 ? 16.761 -7.173 -5.420 1.00 94.50 124 VAL A O 1
ATOM 937 N N . ASN A 1 125 ? 14.869 -6.336 -4.535 1.00 93.00 125 ASN A N 1
ATOM 938 C CA . ASN A 1 125 ? 14.401 -7.596 -3.956 1.00 93.00 125 ASN A CA 1
ATOM 939 C C . ASN A 1 125 ? 13.615 -8.477 -4.936 1.00 93.00 125 ASN A C 1
ATOM 941 O O . ASN A 1 125 ? 13.462 -9.668 -4.684 1.00 93.00 125 ASN A O 1
ATOM 945 N N . PHE A 1 126 ? 13.106 -7.923 -6.044 1.00 93.75 126 PHE A N 1
ATOM 946 C CA . PHE A 1 126 ? 12.319 -8.680 -7.025 1.00 93.75 126 PHE A CA 1
ATOM 947 C C . PHE A 1 126 ? 12.884 -8.585 -8.439 1.00 93.75 126 PHE A C 1
ATOM 949 O O . PHE A 1 126 ? 13.052 -9.623 -9.071 1.00 93.75 126 PHE A O 1
ATOM 956 N N . ALA A 1 127 ? 13.220 -7.396 -8.949 1.00 94.88 127 ALA A N 1
ATOM 957 C CA . ALA A 1 127 ? 13.685 -7.285 -10.336 1.00 94.88 127 ALA A CA 1
ATOM 958 C C . ALA A 1 127 ? 15.065 -7.924 -10.551 1.00 94.88 127 ALA A C 1
ATOM 960 O O . ALA A 1 127 ? 15.214 -8.752 -11.449 1.00 94.88 127 ALA A O 1
ATOM 961 N N . LYS A 1 128 ? 16.054 -7.607 -9.699 1.00 94.62 128 LYS A N 1
ATOM 962 C CA . LYS A 1 128 ? 17.409 -8.176 -9.814 1.00 94.62 128 LYS A CA 1
ATOM 963 C C . LYS A 1 128 ? 17.427 -9.708 -9.685 1.00 94.62 128 LYS A C 1
ATOM 965 O O . LYS A 1 128 ? 18.006 -10.333 -10.567 1.00 94.62 128 LYS A O 1
ATOM 970 N N . PRO A 1 129 ? 16.773 -10.340 -8.685 1.00 96.44 129 PRO A N 1
ATOM 971 C CA . PRO A 1 129 ? 16.755 -11.802 -8.581 1.00 96.44 129 PRO A CA 1
ATOM 972 C C . PRO A 1 129 ? 16.051 -12.503 -9.749 1.00 96.44 129 PRO A C 1
ATOM 974 O O . PRO A 1 129 ? 16.351 -13.656 -10.030 1.00 96.44 129 PRO A O 1
ATOM 977 N N . ASN A 1 130 ? 15.135 -11.813 -10.441 1.00 95.69 130 ASN A N 1
ATOM 978 C CA . ASN A 1 130 ? 14.434 -12.330 -11.620 1.00 95.69 130 ASN A CA 1
ATOM 979 C C . ASN A 1 130 ? 15.087 -11.888 -12.947 1.00 95.69 130 ASN A C 1
ATOM 981 O O . ASN A 1 130 ? 14.426 -11.917 -13.982 1.00 95.69 130 ASN A O 1
ATOM 985 N N . ASN A 1 131 ? 16.348 -11.426 -12.934 1.00 96.06 131 ASN A N 1
ATOM 986 C CA . ASN A 1 131 ? 17.077 -10.935 -14.116 1.00 96.06 131 ASN A CA 1
ATOM 987 C C . ASN A 1 131 ? 16.271 -9.937 -14.972 1.00 96.06 131 ASN A C 1
ATOM 989 O O . ASN A 1 131 ? 16.372 -9.922 -16.197 1.00 96.06 131 ASN A O 1
ATOM 993 N N . THR A 1 132 ? 15.447 -9.109 -14.325 1.00 97.44 132 THR A N 1
ATOM 994 C CA . THR A 1 132 ? 14.574 -8.148 -14.999 1.00 97.44 132 THR A CA 1
ATOM 995 C C . THR A 1 132 ? 15.194 -6.755 -14.987 1.00 97.44 132 THR A C 1
ATOM 997 O O . THR A 1 132 ? 15.474 -6.186 -13.929 1.00 97.44 132 THR A O 1
ATOM 1000 N N . VAL A 1 133 ? 15.367 -6.173 -16.171 1.00 96.88 133 VAL A N 1
ATOM 1001 C CA . VAL A 1 133 ? 15.806 -4.794 -16.371 1.00 96.88 133 VAL A CA 1
ATOM 1002 C C . VAL A 1 133 ? 14.618 -3.854 -16.184 1.00 96.88 133 VAL A C 1
ATOM 1004 O O . VAL A 1 133 ? 13.590 -3.980 -16.852 1.00 96.88 133 VAL A O 1
ATOM 1007 N N . VAL A 1 134 ? 14.769 -2.889 -15.275 1.00 96.44 134 VAL A N 1
ATOM 1008 C CA . VAL A 1 134 ? 13.745 -1.877 -14.995 1.00 96.44 134 VAL A CA 1
ATOM 1009 C C . VAL A 1 134 ? 14.177 -0.530 -15.555 1.00 96.44 134 VAL A C 1
ATOM 1011 O O . VAL A 1 134 ? 15.123 0.083 -15.059 1.00 96.44 134 VAL A O 1
ATOM 1014 N N . THR A 1 135 ? 13.455 -0.041 -16.560 1.00 95.25 135 THR A N 1
ATOM 1015 C CA . THR A 1 135 ? 13.672 1.284 -17.146 1.00 95.25 135 THR A CA 1
ATOM 1016 C C . THR A 1 135 ? 12.765 2.297 -16.460 1.00 95.25 135 THR A C 1
ATOM 1018 O O . THR A 1 135 ? 11.541 2.197 -16.517 1.00 95.25 135 THR A O 1
ATOM 1021 N N . LYS A 1 136 ? 13.356 3.294 -15.803 1.00 91.44 136 LYS A N 1
ATOM 1022 C CA . LYS A 1 136 ? 12.620 4.395 -15.173 1.00 91.44 136 LYS A CA 1
ATOM 1023 C C . LYS A 1 136 ? 12.431 5.521 -16.186 1.00 91.44 136 LYS A C 1
ATOM 1025 O O . LYS A 1 136 ? 13.418 6.048 -16.693 1.00 91.44 136 LYS A O 1
ATOM 1030 N N . TYR A 1 137 ? 11.187 5.898 -16.457 1.00 88.50 137 TYR A N 1
ATOM 1031 C CA . TYR A 1 137 ? 10.853 6.991 -17.364 1.00 88.50 137 TYR A CA 1
ATOM 1032 C C . TYR A 1 137 ? 10.082 8.085 -16.625 1.00 88.50 137 TYR A C 1
ATOM 1034 O O . TYR A 1 137 ? 9.098 7.814 -15.935 1.00 88.50 137 TYR A O 1
ATOM 1042 N N . PHE A 1 138 ? 10.540 9.324 -16.787 1.00 81.06 138 PHE A N 1
ATOM 1043 C CA . PHE A 1 138 ? 9.902 10.526 -16.263 1.00 81.06 138 PHE A CA 1
ATOM 1044 C C . PHE A 1 138 ? 9.692 11.511 -17.406 1.00 81.06 138 PHE A C 1
ATOM 1046 O O . PHE A 1 138 ? 10.661 11.908 -18.058 1.00 81.06 138 PHE A O 1
ATOM 1053 N N . ASP A 1 139 ? 8.449 11.925 -17.618 1.00 74.50 139 ASP A N 1
ATOM 1054 C CA . ASP A 1 139 ? 8.131 12.994 -18.555 1.00 74.50 139 ASP A CA 1
ATOM 1055 C C . ASP A 1 139 ? 8.324 14.353 -17.869 1.00 74.50 139 ASP A C 1
ATOM 1057 O O . ASP A 1 139 ? 7.749 14.641 -16.817 1.00 74.50 139 ASP A O 1
ATOM 1061 N N . ARG A 1 140 ? 9.157 15.202 -18.475 1.00 65.44 140 ARG A N 1
ATOM 1062 C CA . ARG A 1 140 ? 9.458 16.542 -17.957 1.00 65.44 140 ARG A CA 1
ATOM 1063 C C . ARG A 1 140 ? 8.288 17.519 -18.121 1.00 65.44 140 ARG A C 1
ATOM 1065 O O . ARG A 1 140 ? 8.306 18.556 -17.465 1.00 65.44 140 ARG A O 1
ATOM 1072 N N . ASN A 1 141 ? 7.286 17.193 -18.938 1.00 67.25 141 ASN A N 1
ATOM 1073 C CA . ASN A 1 141 ? 6.181 18.089 -19.284 1.00 67.25 141 ASN A CA 1
ATOM 1074 C C . ASN A 1 141 ? 4.953 17.973 -18.359 1.00 67.25 141 ASN A C 1
ATOM 1076 O O . ASN A 1 141 ? 4.011 18.743 -18.513 1.00 67.25 141 ASN A O 1
ATOM 1080 N N . TRP A 1 142 ? 4.945 17.073 -17.368 1.00 57.16 142 TRP A N 1
ATOM 1081 C CA . TRP A 1 142 ? 3.786 16.856 -16.476 1.00 57.16 142 TRP A CA 1
ATOM 1082 C C . TRP A 1 142 ? 3.451 18.019 -15.523 1.00 57.16 142 TRP A C 1
ATOM 1084 O O . TRP A 1 142 ? 2.428 17.969 -14.851 1.00 57.16 142 TRP A O 1
ATOM 1094 N N . TYR A 1 143 ? 4.288 19.057 -15.456 1.00 48.00 143 TYR A N 1
ATOM 1095 C CA . TYR A 1 143 ? 4.046 20.265 -14.652 1.00 48.00 143 TYR A CA 1
ATOM 1096 C C . TYR A 1 143 ? 3.511 21.456 -15.469 1.00 48.00 143 TYR A C 1
ATOM 1098 O O . TYR A 1 143 ? 3.373 22.544 -14.920 1.00 48.00 143 TYR A O 1
ATOM 1106 N N . LEU A 1 144 ? 3.260 21.281 -16.772 1.00 44.94 144 LEU A N 1
ATOM 1107 C CA . LEU A 1 144 ? 2.829 22.351 -17.685 1.00 44.94 144 LEU A CA 1
ATOM 1108 C C . LEU A 1 144 ? 1.341 22.262 -18.085 1.00 44.94 144 LEU A C 1
ATOM 1110 O O . LEU A 1 144 ? 0.959 22.839 -19.101 1.00 44.94 144 LEU A O 1
ATOM 1114 N N . GLY A 1 145 ? 0.515 21.544 -17.317 1.00 37.12 145 GLY A N 1
ATOM 1115 C CA . GLY A 1 145 ? -0.926 21.380 -17.554 1.00 37.12 145 GLY A CA 1
ATOM 1116 C C . GLY A 1 145 ? -1.767 21.836 -16.377 1.00 37.12 145 GLY A C 1
ATOM 1117 O O . GLY A 1 145 ? -1.353 21.547 -15.232 1.00 37.12 145 GLY A O 1
#

Sequence (145 aa):
MFDSGVGGLSVYLHLAQQLPTERYVYYADTLNVPYGNRDSGDIETLTLKAVEWLHKQGCKLIVIACNSASAYALDTARRCYPHIPIVGLVPALKPAVLASKSGHVAVLATKATLNGTLLNDVIVNFAKPNNTVVTKYFDRNWYLG

pLDDT: mean 90.4, std 10.2, range [37.12, 98.38]

Solvent-accessible surface area (backbone atoms only — not comparable to full-atom values): 8441 Å² total; per-residue (Å²): 60,38,19,48,36,72,76,30,50,62,58,47,56,55,45,45,70,78,44,69,89,63,88,85,58,80,45,56,41,62,91,64,52,68,57,85,83,52,57,59,68,56,43,25,54,54,44,46,52,52,51,53,52,45,48,75,73,67,50,81,56,42,40,36,52,23,60,59,43,22,64,59,20,41,69,59,46,40,68,77,37,72,90,44,58,69,46,56,52,73,63,73,61,52,61,50,51,78,69,43,86,82,33,64,46,78,47,81,47,54,70,68,55,72,71,28,64,61,51,50,51,40,42,62,73,45,21,54,80,62,68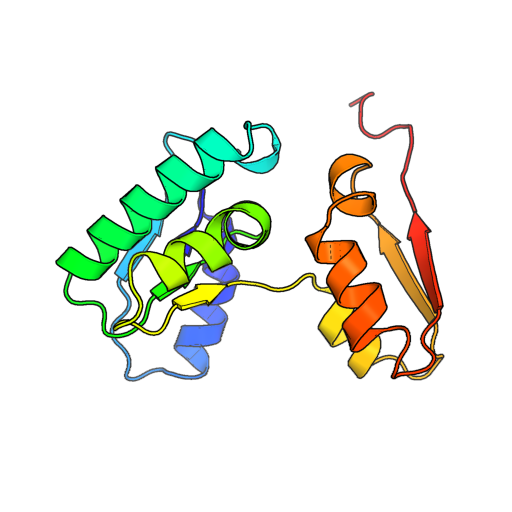,30,49,75,46,81,44,67,75,88,66,78,82,78,118

Secondary structure (DSSP, 8-state):
-EESSSTTHHHHHHHHHH-TTS----EE-TTS--GGGS-HHHHHHHHHHHHHHHHHTT-SSEEE--HHHHHHHHHHHHHH-TTS-EEE---THHHHHHH-SSSEEEEE--HHHHH-HHHHHHIIIIITTTT-EEEEE--TTTT--

Mean predicted aligned error: 5.66 Å

Nearest PDB structures (foldseek):
  2vvt-assembly1_A  TM=8.463E-01  e=1.285E-09  Enterococcus faecalis
  2vvt-assembly1_B  TM=8.384E-01  e=2.021E-09  Enterococcus faecalis
  2oho-assembly1_A  TM=7.960E-01  e=9.539E-09  Streptococcus pyogenes M1 GAS
  2ohg-assembly1_A-2  TM=8.531E-01  e=3.477E-08  Streptococcus pyogenes M1 GAS
  2jfq-assembly1_B  TM=8.214E-01  e=5.125E-08  Staphylococcus aureus

Radius of gyration: 16.35 Å; Cα contacts (8 Å, |Δi|>4): 198; chains: 1; bounding box: 35×36×39 Å

Foldseek 3Di:
DEECACPLVVVVVVCCVVPVPDDDDYYHNPVDPDPPPDDLVVLQVVLLVVLVVCVVVVDQAAEYSYPSSCQRHQVVSCVVCVNHHYHYDAPPVQVCQVPDPPLEEEDEDAPCVLPGPRVVCSCVVHSVVSSHHYHYDYDPCPVVD